Protein AF-A0A934M889-F1 (afdb_monomer_lite)

Radius of gyration: 17.8 Å; chains: 1; bounding box: 44×37×47 Å

InterPro domains:
  IPR024211 Protein of unknown function DUF3841 [PF12952] (3-121)

pLDDT: mean 91.63, std 10.84,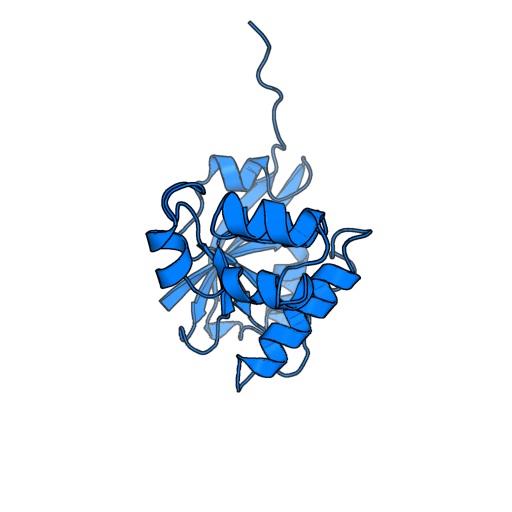 range [44.0, 98.75]

Structure (mmCIF, N/CA/C/O backbone):
data_AF-A0A934M889-F1
#
_entry.id   AF-A0A934M889-F1
#
loop_
_atom_site.group_PDB
_atom_site.id
_atom_site.type_symbol
_atom_site.label_atom_id
_atom_site.label_alt_id
_atom_site.label_comp_id
_atom_site.label_asym_id
_atom_site.label_entity_id
_atom_site.label_seq_id
_atom_site.pdbx_PDB_ins_code
_atom_site.Cartn_x
_atom_site.Cartn_y
_atom_site.Cartn_z
_atom_site.occupancy
_atom_site.B_iso_or_equiv
_atom_site.auth_seq_id
_atom_site.auth_comp_id
_atom_site.auth_asym_id
_atom_site.auth_atom_id
_atom_site.pdbx_PDB_model_num
ATOM 1 N N . MET A 1 1 ? -1.844 -14.693 6.747 1.00 95.62 1 MET A N 1
ATOM 2 C CA . MET A 1 1 ? -0.673 -13.819 7.015 1.00 95.62 1 MET A CA 1
ATOM 3 C C . MET A 1 1 ? -1.166 -12.520 7.629 1.00 95.62 1 MET A C 1
ATOM 5 O O . MET A 1 1 ? -2.322 -12.179 7.421 1.00 95.62 1 MET A O 1
ATOM 9 N N . LYS A 1 2 ? -0.324 -11.820 8.394 1.00 97.88 2 LYS A N 1
ATOM 10 C CA . LYS A 1 2 ? -0.688 -10.549 9.031 1.00 97.88 2 LYS A CA 1
ATOM 11 C C . LYS A 1 2 ? -0.217 -9.378 8.180 1.00 97.88 2 LYS A C 1
ATOM 13 O O . LYS A 1 2 ? 0.924 -9.385 7.728 1.00 97.88 2 LYS A O 1
ATOM 18 N N . PHE A 1 3 ? -1.091 -8.399 8.007 1.00 98.56 3 PHE A N 1
ATOM 19 C CA . PHE A 1 3 ? -0.821 -7.128 7.343 1.00 98.56 3 PHE A CA 1
ATOM 20 C C . PHE A 1 3 ? -1.317 -5.980 8.213 1.00 98.56 3 PHE A C 1
ATOM 22 O O . PHE A 1 3 ? -2.177 -6.185 9.067 1.00 98.56 3 PHE A O 1
ATOM 29 N N . TYR A 1 4 ? -0.800 -4.775 8.003 1.00 98.56 4 TYR A N 1
ATOM 30 C CA . TYR A 1 4 ? -1.103 -3.628 8.854 1.00 98.56 4 TYR A CA 1
ATOM 31 C C . TYR A 1 4 ? -1.600 -2.446 8.040 1.00 98.56 4 TYR A C 1
ATOM 33 O O . TYR A 1 4 ? -1.070 -2.162 6.974 1.00 98.56 4 TYR A O 1
ATOM 41 N N . THR A 1 5 ? -2.597 -1.726 8.541 1.00 98.12 5 THR A N 1
ATOM 42 C CA . THR A 1 5 ? -3.102 -0.517 7.882 1.00 98.12 5 THR A CA 1
ATOM 43 C C . THR A 1 5 ? -3.428 0.556 8.904 1.00 98.12 5 THR A C 1
ATOM 45 O O . THR A 1 5 ? -3.887 0.260 10.011 1.00 98.12 5 THR A O 1
ATOM 48 N N . VAL A 1 6 ? -3.153 1.806 8.542 1.00 97.25 6 VAL A N 1
ATOM 49 C CA . VAL A 1 6 ? -3.487 2.982 9.344 1.00 97.25 6 VAL A CA 1
ATOM 50 C C . VAL A 1 6 ? -4.731 3.611 8.742 1.00 97.25 6 VAL A C 1
ATOM 52 O O . VAL A 1 6 ? -4.784 3.851 7.540 1.00 97.25 6 VAL A O 1
ATOM 55 N N . GLN A 1 7 ? -5.742 3.850 9.571 1.00 97.12 7 GLN A N 1
ATOM 56 C CA . GLN A 1 7 ? -7.029 4.383 9.133 1.00 97.12 7 GLN A CA 1
ATOM 57 C C . GLN A 1 7 ? -7.461 5.546 10.021 1.00 97.12 7 GLN A C 1
ATOM 59 O O . GLN A 1 7 ? -7.142 5.589 11.213 1.00 97.12 7 GLN A O 1
ATOM 64 N N . HIS A 1 8 ? -8.251 6.461 9.459 1.00 96.38 8 HIS A N 1
ATOM 65 C CA . HIS A 1 8 ? -8.971 7.447 10.259 1.00 96.38 8 HIS A CA 1
ATOM 66 C C . HIS A 1 8 ? -9.931 6.729 11.222 1.00 96.38 8 HIS A C 1
ATOM 68 O O . HIS A 1 8 ? -10.578 5.742 10.847 1.00 96.38 8 HIS A O 1
ATOM 74 N N . ILE A 1 9 ? -10.079 7.224 12.456 1.00 97.38 9 ILE A N 1
ATOM 75 C CA . ILE A 1 9 ? -10.935 6.554 13.449 1.00 97.38 9 ILE A CA 1
ATOM 76 C C . ILE A 1 9 ? -12.394 6.448 12.979 1.00 97.38 9 ILE A C 1
ATOM 78 O O . ILE A 1 9 ? -13.091 5.482 13.296 1.00 97.38 9 ILE A O 1
ATOM 82 N N . ASP A 1 10 ? -12.859 7.421 12.196 1.00 95.88 10 ASP A N 1
ATOM 83 C CA . ASP A 1 10 ? -14.223 7.426 11.669 1.00 95.88 10 ASP A CA 1
ATOM 84 C C . ASP A 1 10 ? -14.411 6.423 10.529 1.00 95.88 10 ASP A C 1
ATOM 86 O O . ASP A 1 10 ? -15.424 5.722 10.524 1.00 95.88 10 ASP A O 1
ATOM 90 N N . ALA A 1 11 ? -13.402 6.234 9.668 1.00 95.88 11 ALA A N 1
ATOM 91 C CA . ALA A 1 11 ? -13.405 5.168 8.665 1.00 95.88 11 ALA A CA 1
ATOM 92 C C . ALA A 1 11 ? -13.486 3.786 9.334 1.00 95.88 11 ALA A C 1
ATOM 94 O O . ALA A 1 11 ? -14.249 2.915 8.906 1.00 95.88 11 ALA A O 1
ATOM 95 N N . TRP A 1 12 ? -12.783 3.594 10.456 1.00 97.50 12 TRP A N 1
ATOM 96 C CA . TRP A 1 12 ? -12.892 2.368 11.247 1.00 97.50 12 TRP A CA 1
ATOM 97 C C . TRP A 1 12 ? -14.277 2.181 11.883 1.00 97.50 12 TRP A C 1
ATOM 99 O O . TRP A 1 12 ? -14.855 1.091 11.842 1.00 97.50 12 TRP A O 1
ATOM 109 N N . ARG A 1 13 ? -14.851 3.238 12.466 1.00 97.50 13 ARG A N 1
ATOM 110 C CA . ARG A 1 13 ? -16.206 3.192 13.045 1.00 97.50 13 ARG A CA 1
ATOM 111 C C . ARG A 1 13 ? -17.266 2.874 12.000 1.00 97.50 13 ARG A C 1
ATOM 113 O O . ARG A 1 13 ? -18.201 2.138 12.310 1.00 97.50 13 ARG A O 1
ATOM 120 N N . GLU A 1 14 ? -17.136 3.422 10.800 1.00 96.62 14 GLU A N 1
ATOM 121 C CA . GLU A 1 14 ? -18.011 3.111 9.674 1.00 96.62 14 GLU A CA 1
ATOM 122 C C . GLU A 1 14 ? -17.832 1.661 9.218 1.00 96.62 14 GLU A C 1
ATOM 124 O O . GLU A 1 14 ? -18.820 0.938 9.089 1.00 96.62 14 GLU A O 1
ATOM 129 N N . SER A 1 15 ? -16.585 1.202 9.092 1.00 97.19 15 SER A N 1
ATOM 130 C CA . SER A 1 15 ? -16.249 -0.177 8.713 1.00 97.19 15 SER A CA 1
ATOM 131 C C . SER A 1 15 ? -16.888 -1.205 9.648 1.00 97.19 15 SER A C 1
ATOM 133 O O . SER A 1 15 ? -17.500 -2.171 9.195 1.00 97.19 15 SER A O 1
ATOM 135 N N . LYS A 1 16 ? -16.879 -0.945 10.962 1.00 97.81 16 LYS A N 1
ATOM 136 C CA . LYS A 1 16 ? -17.584 -1.783 11.949 1.00 97.81 16 LYS A CA 1
ATOM 137 C C . LYS A 1 16 ? -19.100 -1.833 11.750 1.00 97.81 16 LYS A C 1
ATOM 139 O O . LYS A 1 16 ? -19.709 -2.849 12.067 1.00 97.81 16 LYS A O 1
ATOM 144 N N . LYS A 1 17 ? -19.722 -0.753 11.265 1.00 97.31 17 LYS A N 1
ATOM 145 C CA . LYS A 1 17 ? -21.171 -0.710 11.002 1.00 97.31 17 LYS A CA 1
ATOM 146 C C . LYS A 1 17 ? -21.535 -1.460 9.722 1.00 97.31 17 LYS A C 1
ATOM 148 O O . LYS A 1 17 ? -22.559 -2.133 9.707 1.00 97.31 17 LYS A O 1
ATOM 153 N N . LYS A 1 18 ? -20.719 -1.335 8.668 1.00 96.62 18 LYS A N 1
ATOM 154 C CA . LYS A 1 18 ? -20.963 -1.987 7.367 1.00 96.62 18 LYS A CA 1
ATOM 155 C C . LYS A 1 18 ? -20.476 -3.439 7.296 1.00 96.62 18 LYS A C 1
ATOM 157 O O . LYS A 1 18 ? -20.949 -4.184 6.447 1.00 96.62 18 LYS A O 1
ATOM 162 N N . GLY A 1 19 ? -19.587 -3.849 8.203 1.00 98.00 19 GLY A N 1
ATOM 163 C CA . GLY A 1 19 ? -19.082 -5.222 8.314 1.00 98.00 19 GLY A CA 1
ATOM 164 C C . GLY A 1 19 ? -17.790 -5.496 7.543 1.00 98.00 19 GLY A C 1
ATOM 165 O O . GLY A 1 19 ? -17.315 -6.627 7.552 1.00 98.00 19 GLY A O 1
ATOM 166 N N . TYR A 1 20 ? -17.198 -4.483 6.911 1.00 97.50 20 TYR A N 1
ATOM 167 C CA . TYR A 1 20 ? -15.953 -4.604 6.155 1.00 97.50 20 TYR A CA 1
ATOM 168 C C . TYR A 1 20 ? -15.228 -3.251 6.069 1.00 97.50 20 TYR A C 1
ATOM 170 O O . TYR A 1 20 ? -15.851 -2.195 6.186 1.00 97.50 20 TYR A O 1
ATOM 178 N N . LEU A 1 21 ? -13.915 -3.276 5.847 1.00 97.56 21 LEU A N 1
ATOM 179 C CA . LEU A 1 21 ? -13.078 -2.127 5.495 1.00 97.56 21 LEU A CA 1
ATOM 180 C C . LEU A 1 21 ? -12.882 -2.093 3.974 1.00 97.56 21 LEU A C 1
ATOM 182 O O . LEU A 1 21 ? -12.657 -3.130 3.358 1.00 97.56 21 LEU A O 1
ATOM 186 N N . GLU A 1 22 ? -12.957 -0.912 3.368 1.00 95.56 22 GLU A N 1
ATOM 187 C CA . GLU A 1 22 ? -12.677 -0.691 1.944 1.00 95.56 22 GLU A CA 1
ATOM 188 C C . GLU A 1 22 ? -11.957 0.648 1.775 1.00 95.56 22 GLU A C 1
ATOM 190 O O . GLU A 1 22 ? -12.157 1.552 2.593 1.00 95.56 22 GLU A O 1
ATOM 195 N N . GLY A 1 23 ? -11.136 0.784 0.732 1.00 92.56 23 GLY A N 1
ATOM 196 C CA . GLY A 1 23 ? -10.551 2.074 0.386 1.00 92.56 23 GLY A CA 1
ATOM 197 C C . GLY A 1 23 ? -11.630 3.056 -0.070 1.00 92.56 23 GLY A C 1
ATOM 198 O O . GLY A 1 23 ? -12.647 2.661 -0.637 1.00 92.56 23 GLY A O 1
ATOM 199 N N . ASN A 1 24 ? -11.407 4.351 0.141 1.00 89.62 24 ASN A N 1
ATOM 200 C CA . ASN A 1 24 ? -12.306 5.395 -0.341 1.00 89.62 24 ASN A CA 1
ATOM 201 C C . ASN A 1 24 ? -11.540 6.351 -1.260 1.00 89.62 24 ASN A C 1
ATOM 203 O O . ASN A 1 24 ? -10.527 6.932 -0.875 1.00 89.62 24 ASN A O 1
ATOM 207 N N . LYS A 1 25 ? -12.064 6.518 -2.476 1.00 88.06 25 LYS A N 1
ATOM 208 C CA . LYS A 1 25 ? -11.519 7.394 -3.516 1.00 88.06 25 LYS A CA 1
ATOM 209 C C . LYS A 1 25 ? -11.368 8.850 -3.094 1.00 88.06 25 LYS A C 1
ATOM 211 O O . LYS A 1 25 ? -10.499 9.531 -3.613 1.00 88.06 25 LYS A O 1
ATOM 216 N N . GLU A 1 26 ? -12.217 9.322 -2.185 1.00 86.81 26 GLU A N 1
ATOM 217 C CA . GLU A 1 26 ? -12.223 10.711 -1.711 1.00 86.81 26 GLU A CA 1
ATOM 218 C C . GLU A 1 26 ? -11.008 11.026 -0.834 1.00 86.81 26 GLU A C 1
ATOM 220 O O . GLU A 1 26 ? -10.699 12.191 -0.620 1.00 86.81 26 GLU A O 1
ATOM 225 N N . PHE A 1 27 ? -10.317 9.990 -0.349 1.00 84.62 27 PHE A N 1
ATOM 226 C CA . PHE A 1 27 ? -9.061 10.107 0.389 1.00 84.62 27 PHE A CA 1
ATOM 227 C C . PHE A 1 27 ? -7.856 9.635 -0.435 1.00 84.62 27 PHE A C 1
ATOM 229 O O . PHE A 1 27 ? -6.774 9.435 0.118 1.00 84.62 27 PHE A O 1
ATOM 236 N N . ALA A 1 28 ? -8.028 9.412 -1.744 1.00 83.25 28 ALA A N 1
ATOM 237 C CA . ALA A 1 28 ? -6.888 9.225 -2.630 1.00 83.25 28 ALA A CA 1
ATOM 238 C C . ALA A 1 28 ? -6.107 10.542 -2.735 1.00 83.25 28 ALA A C 1
ATOM 240 O O . ALA A 1 28 ? -6.681 11.622 -2.637 1.00 83.25 28 ALA A O 1
ATOM 241 N N . ILE A 1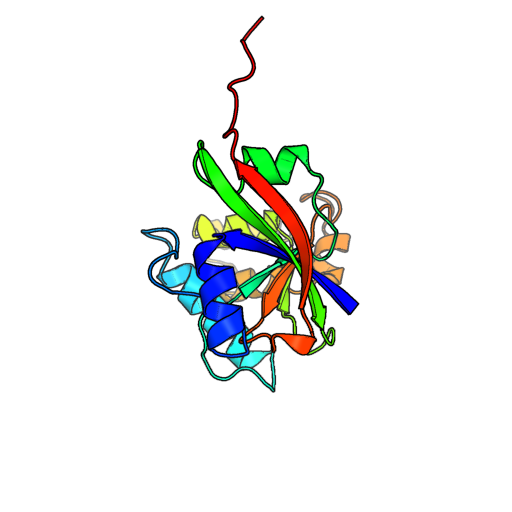 29 ? -4.792 10.448 -2.931 1.00 83.00 29 ILE A N 1
ATOM 242 C CA . ILE A 1 29 ? -3.946 11.636 -3.054 1.00 83.00 29 ILE A CA 1
ATOM 243 C C . ILE A 1 29 ? -4.282 12.342 -4.373 1.00 83.00 29 ILE A C 1
ATOM 245 O O . ILE A 1 29 ? -4.143 11.746 -5.447 1.00 83.00 29 ILE A O 1
ATOM 249 N N . ASP A 1 30 ? -4.698 13.606 -4.278 1.00 85.12 30 ASP A N 1
ATOM 250 C CA . ASP A 1 30 ? -4.991 14.461 -5.429 1.00 85.12 30 ASP A CA 1
ATOM 251 C C . ASP A 1 30 ? -3.822 14.463 -6.429 1.00 85.12 30 ASP A C 1
ATOM 253 O O . ASP A 1 30 ? -2.655 14.613 -6.056 1.00 85.12 30 ASP A O 1
ATOM 257 N N . GLY A 1 31 ? -4.131 14.287 -7.717 1.00 87.25 31 GLY A N 1
ATOM 258 C CA . GLY A 1 31 ? -3.137 14.240 -8.794 1.00 87.25 31 GLY A CA 1
ATOM 259 C C . GLY A 1 31 ? -2.505 12.864 -9.044 1.00 87.25 31 GLY A C 1
ATOM 260 O O . GLY A 1 31 ? -1.747 12.712 -10.008 1.00 87.25 31 GLY A O 1
ATOM 261 N N . PHE A 1 32 ? -2.823 11.843 -8.238 1.00 89.06 32 PHE A N 1
ATOM 262 C CA . PHE A 1 32 ? -2.339 10.467 -8.434 1.00 89.06 32 PHE A CA 1
ATOM 263 C C . PHE A 1 32 ? -3.406 9.495 -8.954 1.00 89.06 32 PHE A C 1
ATOM 265 O O . PHE A 1 32 ? -3.198 8.279 -8.954 1.00 89.06 32 PHE A O 1
ATOM 272 N N . GLU A 1 33 ? -4.526 9.997 -9.472 1.00 90.75 33 GLU A N 1
ATOM 273 C CA . GLU A 1 33 ? -5.686 9.196 -9.875 1.00 90.75 33 GLU A CA 1
ATOM 274 C C . GLU A 1 33 ? -5.326 8.161 -10.948 1.00 90.75 33 GLU A C 1
ATOM 276 O O . GLU A 1 33 ? -5.785 7.019 -10.897 1.00 90.75 33 GLU A O 1
ATOM 281 N N . LYS A 1 34 ? -4.461 8.533 -11.901 1.00 91.75 34 LYS A N 1
ATOM 282 C CA . LYS A 1 34 ? -3.983 7.621 -12.954 1.00 91.75 34 LYS A CA 1
ATOM 283 C C . LYS A 1 34 ? -3.130 6.485 -12.393 1.00 91.75 34 LYS A C 1
ATOM 285 O O . LYS A 1 34 ? -3.279 5.349 -12.829 1.00 91.75 34 LYS A O 1
ATOM 290 N N . HIS A 1 35 ? -2.277 6.776 -11.414 1.00 93.50 35 HIS A N 1
ATOM 291 C CA . HIS A 1 35 ? -1.409 5.784 -10.778 1.00 93.50 35 HIS A CA 1
ATOM 292 C C . HIS A 1 35 ? -2.232 4.806 -9.934 1.00 93.50 35 HIS A C 1
ATOM 294 O O . HIS A 1 35 ? -2.042 3.595 -10.023 1.00 93.50 35 HIS A O 1
ATOM 300 N N . TYR A 1 36 ? -3.219 5.312 -9.189 1.00 92.75 36 TYR A N 1
ATOM 301 C CA . TYR A 1 36 ? -4.177 4.472 -8.466 1.00 92.75 36 TYR A CA 1
ATOM 302 C C . TYR A 1 36 ? -5.007 3.607 -9.418 1.00 92.75 36 TYR A C 1
ATOM 304 O O . TYR A 1 36 ? -5.177 2.417 -9.164 1.00 92.75 36 TYR A O 1
ATOM 312 N N . SER A 1 37 ? -5.466 4.174 -10.537 1.00 94.50 37 SER A N 1
ATOM 313 C CA . SER A 1 37 ? -6.192 3.419 -11.566 1.00 94.50 37 SER A CA 1
ATOM 314 C C . SER A 1 37 ? -5.328 2.294 -12.140 1.00 94.50 37 SER A C 1
ATOM 316 O O . SER A 1 37 ? -5.783 1.155 -12.204 1.00 94.50 37 SER A O 1
ATOM 318 N N . TRP A 1 38 ? -4.059 2.572 -12.460 1.00 96.38 38 TRP A N 1
ATOM 319 C CA . TRP A 1 38 ? -3.111 1.547 -12.904 1.00 96.38 38 TRP A CA 1
ATOM 320 C C . TRP A 1 38 ? -2.916 0.453 -11.845 1.00 96.38 38 TRP A C 1
ATOM 322 O O . TRP A 1 38 ? -2.988 -0.730 -12.170 1.00 96.38 38 TRP A O 1
ATOM 332 N N . MET A 1 39 ? -2.754 0.809 -10.566 1.00 97.12 39 MET A N 1
ATOM 333 C CA . MET A 1 39 ? -2.643 -0.178 -9.483 1.00 97.12 39 MET A CA 1
ATOM 334 C C . MET A 1 39 ? -3.897 -1.065 -9.397 1.00 97.12 39 MET A C 1
ATOM 336 O O . MET A 1 39 ? -3.786 -2.286 -9.289 1.00 97.12 39 MET A O 1
ATOM 340 N N . MET A 1 40 ? -5.093 -0.483 -9.518 1.00 97.00 40 MET A N 1
ATOM 341 C CA . MET A 1 40 ? -6.356 -1.231 -9.531 1.00 97.00 40 MET A CA 1
ATOM 342 C C . MET A 1 40 ? -6.482 -2.152 -10.756 1.00 97.00 40 MET A C 1
ATOM 344 O O . MET A 1 40 ? -6.979 -3.273 -10.630 1.00 97.00 40 MET A O 1
ATOM 348 N N . GLU A 1 41 ? -5.991 -1.744 -11.929 1.00 97.31 41 GLU A N 1
ATOM 349 C CA . GLU A 1 41 ? -5.907 -2.623 -13.104 1.00 97.31 41 GLU A CA 1
ATOM 350 C C . GLU A 1 41 ? -4.984 -3.821 -12.844 1.00 97.31 41 GLU A C 1
ATOM 352 O O . GLU A 1 41 ? -5.311 -4.953 -13.210 1.00 97.31 41 GLU A O 1
ATOM 357 N N . GLN A 1 42 ? -3.853 -3.602 -12.169 1.00 97.88 42 GLN A N 1
ATOM 358 C CA . GLN A 1 42 ? -2.937 -4.678 -11.784 1.00 97.88 42 GLN A CA 1
ATOM 359 C C . GLN A 1 42 ? -3.561 -5.611 -10.740 1.00 97.88 42 GLN A C 1
ATOM 361 O O . GLN A 1 42 ? -3.435 -6.832 -10.862 1.00 97.88 42 GLN A O 1
ATOM 366 N N . MET A 1 43 ? -4.324 -5.075 -9.782 1.00 97.94 43 MET A N 1
ATOM 367 C CA . MET A 1 43 ? -5.137 -5.882 -8.866 1.00 97.94 43 MET A CA 1
ATOM 368 C C . MET A 1 43 ? -6.153 -6.738 -9.628 1.00 97.94 43 MET A C 1
ATOM 370 O O . MET A 1 43 ? -6.275 -7.924 -9.342 1.00 97.94 43 MET A O 1
ATOM 374 N N . HIS A 1 44 ? -6.832 -6.185 -10.636 1.00 97.50 44 HIS A N 1
ATOM 375 C CA . HIS A 1 44 ? -7.809 -6.925 -11.443 1.00 97.50 44 HIS A CA 1
ATOM 376 C C . HIS A 1 44 ? -7.180 -8.071 -12.239 1.00 97.50 44 HIS A C 1
ATOM 378 O O . HIS A 1 44 ? -7.769 -9.143 -12.363 1.00 97.50 44 HIS A O 1
ATOM 384 N N . LYS A 1 45 ? -5.957 -7.875 -12.737 1.00 96.94 45 LYS A N 1
ATOM 385 C CA . LYS A 1 45 ? -5.203 -8.914 -13.450 1.00 96.94 45 LYS A CA 1
ATOM 386 C C . LYS A 1 45 ? -4.687 -10.019 -12.523 1.00 96.94 45 LYS A C 1
ATOM 388 O O . LYS A 1 45 ? -4.628 -11.173 -12.941 1.00 96.94 45 LYS A O 1
ATOM 393 N N . LYS A 1 46 ? -4.248 -9.669 -11.307 1.00 97.00 46 LYS A N 1
ATOM 394 C CA . LYS A 1 46 ? -3.428 -10.554 -10.456 1.00 97.00 46 LYS A CA 1
ATOM 395 C C . LYS A 1 46 ? -4.173 -11.120 -9.236 1.00 97.00 46 LYS A C 1
ATOM 397 O O . LYS A 1 46 ? -3.755 -12.152 -8.717 1.00 97.00 46 LYS A O 1
ATOM 402 N N . LEU A 1 47 ? -5.277 -10.509 -8.796 1.00 97.06 47 LEU A N 1
ATOM 403 C CA . LEU A 1 47 ? -6.059 -10.941 -7.629 1.00 97.06 47 LEU A CA 1
ATOM 404 C C . LEU A 1 47 ? -7.415 -11.517 -8.050 1.00 97.06 47 LEU A C 1
ATOM 406 O O . LEU A 1 47 ? -8.349 -10.793 -8.378 1.00 97.06 47 LEU A O 1
ATOM 410 N N . SER A 1 48 ? -7.552 -12.841 -7.965 1.00 94.25 48 SER A N 1
ATOM 411 C CA . SER A 1 48 ? -8.764 -13.554 -8.413 1.00 94.25 48 SER A CA 1
ATOM 412 C C . SER A 1 48 ? -10.063 -13.156 -7.694 1.00 94.25 48 SER A C 1
ATOM 414 O O . SER A 1 48 ? -11.139 -13.290 -8.271 1.00 94.25 48 SER A O 1
ATOM 416 N N . LYS A 1 49 ? -9.980 -12.676 -6.446 1.00 92.06 49 LYS A N 1
ATOM 417 C CA . LYS A 1 49 ? -11.142 -12.281 -5.626 1.00 92.06 49 LYS A CA 1
ATOM 418 C C . LYS A 1 49 ? -11.445 -10.779 -5.669 1.00 92.06 49 LYS A C 1
ATOM 420 O O . LYS A 1 49 ? -12.346 -10.325 -4.966 1.00 92.06 49 LYS A O 1
ATOM 425 N N . TYR A 1 50 ? -10.679 -9.997 -6.428 1.00 95.50 50 TYR A N 1
ATOM 426 C CA . TYR A 1 50 ? -10.833 -8.548 -6.455 1.00 95.50 50 TYR A CA 1
ATOM 427 C C . TYR A 1 50 ? -12.025 -8.115 -7.317 1.00 95.50 50 TYR A C 1
ATOM 429 O O . TYR A 1 50 ? -12.119 -8.471 -8.489 1.00 95.50 50 TYR A O 1
ATOM 437 N N . ASN A 1 51 ? -12.915 -7.300 -6.744 1.00 92.75 51 ASN A N 1
ATOM 438 C CA . ASN A 1 51 ? -14.190 -6.916 -7.362 1.00 92.75 51 ASN A CA 1
ATOM 439 C C . ASN A 1 51 ? -14.244 -5.449 -7.828 1.00 92.75 51 ASN A C 1
ATOM 441 O O . ASN A 1 51 ? -15.327 -4.925 -8.073 1.00 92.75 51 ASN A O 1
ATOM 445 N N . GLY A 1 52 ? -13.095 -4.776 -7.954 1.00 93.31 52 GLY A N 1
ATOM 446 C CA . GLY A 1 52 ? -13.033 -3.372 -8.389 1.00 93.31 52 GLY A CA 1
ATOM 447 C C . GLY A 1 52 ? -13.240 -2.345 -7.271 1.00 93.31 52 GLY A C 1
ATOM 448 O O . GLY A 1 52 ? -13.398 -1.158 -7.548 1.00 93.31 52 GLY A O 1
ATOM 449 N N . ASP A 1 53 ? -13.238 -2.784 -6.010 1.00 93.88 53 ASP A N 1
ATOM 450 C CA . ASP A 1 53 ? -13.300 -1.897 -4.845 1.00 93.88 53 ASP A CA 1
ATOM 451 C C . ASP A 1 53 ? -12.050 -1.005 -4.765 1.00 93.88 53 ASP A C 1
ATOM 453 O O . ASP A 1 53 ? -10.971 -1.398 -5.212 1.00 93.88 53 ASP A O 1
ATOM 457 N N . TYR A 1 54 ? -12.145 0.185 -4.168 1.00 94.00 54 TYR A N 1
ATOM 458 C CA . TYR A 1 54 ? -10.941 0.997 -3.963 1.00 94.00 54 TYR A CA 1
ATOM 459 C C . TYR A 1 54 ? -9.958 0.287 -3.013 1.00 94.00 54 TYR A C 1
ATOM 461 O O . TYR A 1 54 ? -10.393 -0.324 -2.028 1.00 94.00 54 TYR A O 1
ATOM 469 N N . PRO A 1 55 ? -8.643 0.348 -3.298 1.00 96.00 55 PRO A N 1
ATOM 470 C CA . PRO A 1 55 ? -7.655 -0.444 -2.583 1.00 96.00 55 PRO A CA 1
ATOM 471 C C . PRO A 1 55 ? -7.526 -0.020 -1.121 1.00 96.00 55 PRO A C 1
ATOM 473 O O . PRO A 1 55 ? -7.454 1.169 -0.804 1.00 96.00 55 PRO A O 1
ATOM 476 N N . VAL A 1 56 ? -7.417 -1.007 -0.236 1.00 97.31 56 VAL A N 1
ATOM 477 C CA . VAL A 1 56 ? -6.870 -0.820 1.108 1.00 97.31 56 VAL A CA 1
ATOM 478 C C . VAL A 1 56 ? -5.363 -1.030 1.026 1.00 97.31 56 VAL A C 1
ATOM 480 O O . VAL A 1 56 ? -4.908 -2.118 0.669 1.00 97.31 56 VAL A O 1
ATOM 483 N N . TRP A 1 57 ? -4.598 0.006 1.366 1.00 97.12 57 TRP A N 1
ATOM 484 C CA . TRP A 1 57 ? -3.141 -0.070 1.456 1.00 97.12 57 TRP A CA 1
ATOM 485 C C . TRP A 1 57 ? -2.703 -0.734 2.762 1.00 97.12 57 TRP A C 1
ATOM 487 O O . TRP A 1 57 ? -3.258 -0.478 3.840 1.00 97.12 57 TRP A O 1
ATOM 497 N N . LEU A 1 58 ? -1.701 -1.595 2.646 1.00 98.00 58 LEU A N 1
ATOM 498 C CA . LEU A 1 58 ? -1.220 -2.501 3.675 1.00 98.00 58 LEU A CA 1
ATOM 499 C C . LEU A 1 58 ? 0.302 -2.425 3.795 1.00 98.00 58 LEU A C 1
ATOM 501 O O . LEU A 1 58 ? 1.012 -2.310 2.802 1.00 98.00 58 LEU A O 1
ATOM 505 N N . TRP A 1 59 ? 0.802 -2.627 5.005 1.00 97.75 59 TRP A N 1
ATOM 506 C CA . TRP A 1 59 ? 2.193 -2.956 5.284 1.00 97.75 59 TRP A CA 1
ATOM 507 C C . TRP A 1 59 ? 2.320 -4.443 5.584 1.00 97.75 59 TRP A C 1
ATOM 509 O O . TRP A 1 59 ? 1.515 -5.010 6.327 1.00 97.75 59 TRP A O 1
ATOM 519 N N . SER A 1 60 ? 3.346 -5.079 5.024 1.00 96.38 60 SER A N 1
ATOM 520 C CA . SER A 1 60 ? 3.676 -6.484 5.310 1.00 96.38 60 SER A CA 1
ATOM 521 C C . SER A 1 60 ? 4.263 -6.696 6.710 1.00 96.38 60 SER A C 1
ATOM 523 O O . SER A 1 60 ? 4.173 -7.791 7.264 1.00 96.38 60 SER A O 1
ATOM 525 N N . GLN A 1 61 ? 4.852 -5.647 7.286 1.00 95.25 61 GLN A N 1
ATOM 526 C CA . GLN A 1 61 ? 5.416 -5.628 8.628 1.00 95.25 61 GLN A CA 1
ATOM 527 C C . GLN A 1 61 ? 4.716 -4.567 9.468 1.00 95.25 61 GLN A C 1
ATOM 529 O O . GLN A 1 61 ? 4.177 -3.592 8.945 1.00 95.25 61 GLN A O 1
ATOM 534 N N . LYS A 1 62 ? 4.707 -4.762 10.788 1.00 96.38 62 LYS A N 1
ATOM 535 C CA . LYS A 1 62 ? 4.084 -3.808 11.701 1.00 96.38 62 LYS A CA 1
ATOM 536 C C . LYS A 1 62 ? 4.921 -2.526 11.736 1.00 96.38 62 LYS A C 1
ATOM 538 O O . LYS A 1 62 ? 6.060 -2.605 12.198 1.00 96.38 62 LYS A O 1
ATOM 543 N N . PRO A 1 63 ? 4.375 -1.366 11.331 1.00 94.19 63 PRO A N 1
ATOM 544 C CA . PRO A 1 63 ? 5.113 -0.116 11.421 1.00 94.19 63 PRO A CA 1
ATOM 545 C C . PRO A 1 63 ? 5.356 0.248 12.889 1.00 94.19 63 PRO A C 1
ATOM 547 O O . PRO A 1 63 ? 4.546 -0.059 13.778 1.00 94.19 63 PRO A O 1
ATOM 550 N N . ASP A 1 64 ? 6.483 0.903 13.153 1.00 94.94 64 ASP A N 1
ATOM 551 C CA . ASP A 1 64 ? 6.780 1.419 14.478 1.00 94.94 64 ASP A CA 1
ATOM 552 C C . ASP A 1 64 ? 5.798 2.536 14.859 1.00 94.94 64 ASP A C 1
ATOM 554 O O . ASP A 1 64 ? 5.209 3.228 14.026 1.00 94.94 64 ASP A O 1
ATOM 558 N N . ARG A 1 65 ? 5.598 2.705 16.166 1.00 94.06 65 ARG A N 1
ATOM 559 C CA . ARG A 1 65 ? 4.594 3.636 16.681 1.00 94.06 65 ARG A CA 1
ATOM 560 C C . ARG A 1 65 ? 4.899 5.093 16.332 1.00 94.06 65 ARG A C 1
ATOM 562 O O . ARG A 1 65 ? 3.969 5.837 16.041 1.00 94.06 65 ARG A O 1
ATOM 569 N N . LYS A 1 66 ? 6.176 5.488 16.355 1.00 94.06 66 LYS A N 1
ATOM 570 C CA . LYS A 1 66 ? 6.583 6.870 16.081 1.00 94.06 66 LYS A CA 1
ATOM 571 C C . LYS A 1 66 ? 6.236 7.230 14.635 1.00 94.06 66 LYS A C 1
ATOM 573 O O . LYS A 1 66 ? 5.574 8.238 14.409 1.00 94.06 66 LYS A O 1
ATOM 578 N N . ARG A 1 67 ? 6.577 6.360 13.684 1.00 91.94 67 ARG A N 1
ATOM 579 C CA . ARG A 1 67 ? 6.226 6.506 12.270 1.00 91.94 67 ARG A CA 1
ATOM 580 C C . ARG A 1 67 ? 4.714 6.574 12.060 1.00 91.94 67 ARG A C 1
ATOM 582 O O . ARG A 1 67 ? 4.259 7.446 11.326 1.00 91.94 67 ARG A O 1
ATOM 589 N N . VAL A 1 68 ? 3.936 5.705 12.720 1.00 94.06 68 VAL A N 1
ATOM 590 C CA . VAL A 1 68 ? 2.458 5.727 12.652 1.00 94.06 68 VAL A CA 1
ATOM 591 C C . VAL A 1 68 ? 1.892 7.078 13.091 1.00 94.06 68 VAL A C 1
ATOM 593 O O . VAL A 1 68 ? 1.080 7.666 12.379 1.00 94.06 68 VAL A O 1
ATOM 596 N N . GLU A 1 69 ? 2.327 7.574 14.248 1.00 93.38 69 GLU A N 1
ATOM 597 C CA . GLU A 1 69 ? 1.802 8.809 14.836 1.00 93.38 69 GLU A CA 1
ATOM 598 C C . GLU A 1 69 ? 2.260 10.075 14.088 1.00 93.38 69 GLU A C 1
ATOM 600 O O . GLU A 1 69 ? 1.556 11.081 14.140 1.00 93.38 69 GLU A O 1
ATOM 605 N N . GLN A 1 70 ? 3.394 10.042 13.380 1.00 93.62 70 GLN A N 1
ATOM 606 C CA . GLN A 1 70 ? 3.961 11.222 12.713 1.00 93.62 70 GLN A CA 1
ATOM 607 C C . GLN A 1 70 ? 3.596 11.346 11.227 1.00 93.62 70 GLN A C 1
ATOM 609 O O . GLN A 1 70 ? 3.375 12.462 10.762 1.00 93.62 70 GLN A O 1
ATOM 614 N N . ASN A 1 71 ? 3.510 10.231 10.488 1.00 90.25 71 ASN A N 1
ATOM 615 C CA . ASN A 1 71 ? 3.634 10.280 9.022 1.00 90.25 71 ASN A CA 1
ATOM 616 C C . ASN A 1 71 ? 2.369 9.886 8.242 1.00 90.25 71 ASN A C 1
ATOM 618 O O . ASN A 1 71 ? 2.338 10.066 7.029 1.00 90.25 71 ASN A O 1
ATOM 622 N N . TYR A 1 72 ? 1.345 9.316 8.887 1.00 90.25 72 TYR A N 1
ATOM 623 C CA . TYR A 1 72 ? 0.205 8.721 8.163 1.00 90.25 72 TYR A CA 1
ATOM 624 C C . TYR A 1 72 ? -1.068 9.559 8.161 1.00 90.25 72 TYR A C 1
ATOM 626 O O . TYR A 1 72 ? -1.928 9.342 7.313 1.00 90.25 72 TYR A O 1
ATOM 634 N N . LEU A 1 73 ? -1.225 10.464 9.123 1.00 92.81 73 LEU A N 1
ATOM 635 C CA . LEU A 1 73 ? -2.402 11.315 9.256 1.00 92.81 73 LEU A CA 1
ATOM 636 C C . LEU A 1 73 ? -1.953 12.731 9.606 1.00 92.81 73 LEU A C 1
ATOM 638 O O . LEU A 1 73 ? -0.909 12.921 10.233 1.00 92.81 73 LEU A O 1
ATOM 642 N N . GLU A 1 74 ? -2.764 13.718 9.234 1.00 92.38 74 GLU A N 1
ATOM 643 C CA . GLU A 1 74 ? -2.527 15.110 9.610 1.00 92.38 74 GLU A CA 1
ATOM 644 C C . GLU A 1 74 ? -2.464 15.263 11.132 1.00 92.38 74 GLU A C 1
ATOM 646 O O . GLU A 1 74 ? -3.162 14.567 11.874 1.00 92.38 74 GLU A O 1
ATOM 651 N N . LYS A 1 75 ? -1.646 16.200 11.611 1.00 94.81 75 LYS A N 1
ATOM 652 C CA . LYS A 1 75 ? -1.520 16.498 13.039 1.00 94.81 75 LYS A CA 1
ATOM 653 C C . LYS A 1 75 ? -2.892 16.719 13.697 1.00 94.81 75 LYS A C 1
ATOM 655 O O . LYS A 1 75 ? -3.794 17.294 13.100 1.00 94.81 75 LYS A O 1
ATOM 660 N N . ASP A 1 76 ? -3.026 16.252 14.937 1.00 95.44 76 ASP A N 1
ATOM 661 C CA . ASP A 1 76 ? -4.237 16.292 15.769 1.00 95.44 76 ASP A CA 1
ATOM 662 C C . ASP A 1 76 ? -5.405 15.414 15.262 1.00 95.44 76 ASP A C 1
ATOM 664 O O . ASP A 1 76 ? -6.488 15.389 15.857 1.00 95.44 76 ASP A O 1
ATOM 668 N N . THR A 1 77 ? -5.175 14.603 14.223 1.00 96.38 77 THR A N 1
ATOM 669 C CA . THR A 1 77 ? -6.152 13.645 13.688 1.00 96.38 77 THR A CA 1
ATOM 670 C C . THR A 1 77 ? -6.184 12.353 14.500 1.00 96.38 77 THR A C 1
ATOM 672 O O . THR A 1 77 ? -5.148 11.788 14.854 1.00 96.38 77 THR A O 1
ATOM 675 N N . LYS A 1 78 ? -7.383 11.829 14.779 1.00 97.94 78 LYS A N 1
ATOM 676 C CA . LYS A 1 78 ? -7.544 10.534 15.460 1.00 97.94 78 LYS A CA 1
ATOM 677 C C . LYS A 1 78 ? -7.424 9.380 14.471 1.00 97.94 78 LYS A C 1
ATOM 679 O O . LYS A 1 78 ? -8.242 9.246 13.560 1.00 97.94 78 LYS A O 1
ATOM 684 N N . GLY A 1 79 ? -6.455 8.510 14.715 1.00 97.75 79 GLY A N 1
ATOM 685 C CA . GLY A 1 79 ? -6.181 7.337 13.899 1.00 97.75 79 GLY A CA 1
ATOM 686 C C . GLY A 1 79 ? -6.320 6.025 14.656 1.00 97.75 79 GLY A C 1
ATOM 687 O O . GLY A 1 79 ? -6.423 5.980 15.885 1.00 97.75 79 GLY A O 1
ATOM 688 N N . VAL A 1 80 ? -6.296 4.935 13.898 1.00 98.44 80 VAL A N 1
ATOM 689 C CA . VAL A 1 80 ? -6.199 3.574 14.418 1.00 98.44 80 VAL A CA 1
ATOM 690 C C . VAL A 1 80 ? -5.225 2.765 13.569 1.00 98.44 80 VAL A C 1
ATOM 692 O O . VAL A 1 80 ? -5.279 2.803 12.339 1.00 98.44 80 VAL A O 1
ATOM 695 N N . LEU A 1 81 ? -4.331 2.032 14.234 1.00 98.62 81 LEU A N 1
ATOM 696 C CA . LEU A 1 81 ? -3.536 0.988 13.597 1.00 98.62 81 LEU A CA 1
ATOM 697 C C . LEU A 1 81 ? -4.305 -0.332 13.691 1.00 98.62 81 LEU A C 1
ATOM 699 O O . LEU A 1 81 ? -4.650 -0.792 14.786 1.00 98.62 81 LEU A O 1
ATOM 703 N N . LEU A 1 82 ? -4.545 -0.942 12.539 1.00 98.69 82 LEU A N 1
ATOM 704 C CA . LEU A 1 82 ? -5.256 -2.205 12.389 1.00 98.69 82 LEU A CA 1
ATOM 705 C C . LEU A 1 82 ? -4.291 -3.293 11.913 1.00 98.69 82 LEU A C 1
ATOM 707 O O . LEU A 1 82 ? -3.380 -3.024 11.131 1.00 98.69 82 LEU A O 1
ATOM 711 N N . GLU A 1 83 ? -4.514 -4.519 12.374 1.00 98.75 83 GLU A N 1
ATOM 712 C CA . GLU A 1 83 ? -3.911 -5.739 11.837 1.00 98.75 83 GLU A CA 1
ATOM 713 C C . GLU A 1 83 ? -4.995 -6.527 11.100 1.00 98.75 83 GLU A C 1
ATOM 715 O O . GLU A 1 83 ? -6.053 -6.789 11.665 1.00 98.75 83 GLU A O 1
ATOM 720 N N . ALA A 1 84 ? -4.733 -6.905 9.854 1.00 98.50 84 ALA A N 1
ATOM 721 C CA . ALA A 1 84 ? -5.610 -7.718 9.027 1.00 98.50 84 ALA A CA 1
ATOM 722 C C . ALA A 1 84 ? -4.990 -9.103 8.806 1.00 98.50 84 ALA A C 1
ATOM 724 O O . ALA A 1 84 ? -3.838 -9.219 8.375 1.00 98.50 84 ALA A O 1
ATOM 725 N N . GLU A 1 85 ? -5.758 -10.155 9.076 1.00 98.38 85 GLU A N 1
ATOM 726 C CA . GLU A 1 85 ? -5.380 -11.533 8.773 1.00 98.38 85 GLU A CA 1
ATOM 727 C C . GLU A 1 85 ? -5.916 -11.939 7.393 1.00 98.38 85 GLU A C 1
ATOM 729 O O . GLU A 1 85 ? -7.109 -12.177 7.211 1.00 98.38 85 GLU A O 1
ATOM 734 N N . LEU A 1 86 ? -5.023 -11.994 6.401 1.00 97.81 86 LEU A N 1
ATOM 735 C CA . LEU A 1 86 ? -5.363 -12.218 4.992 1.00 97.81 86 LEU A CA 1
ATOM 736 C C . LEU A 1 86 ? -4.556 -13.363 4.379 1.00 97.81 86 LEU A C 1
ATOM 738 O O . LEU A 1 86 ? -3.408 -13.623 4.766 1.00 97.81 86 LEU A O 1
ATOM 742 N N . ASP A 1 87 ? -5.124 -14.007 3.363 1.00 96.94 87 ASP A N 1
ATOM 743 C CA . ASP A 1 87 ? -4.382 -14.921 2.501 1.00 96.94 87 ASP A CA 1
ATOM 744 C C . ASP A 1 87 ? -3.385 -14.136 1.651 1.00 96.94 87 ASP A C 1
ATOM 746 O O . ASP A 1 87 ? -3.708 -13.092 1.087 1.00 96.94 87 ASP A O 1
ATOM 750 N N . ARG A 1 88 ? -2.162 -14.657 1.499 1.00 95.50 88 ARG A N 1
ATOM 751 C CA . ARG A 1 88 ? -1.139 -13.985 0.684 1.00 95.50 88 ARG A CA 1
ATOM 752 C C . ARG A 1 88 ? -1.575 -13.809 -0.773 1.00 95.50 88 ARG A C 1
ATOM 754 O O . ARG A 1 88 ? -1.193 -12.833 -1.402 1.00 95.50 88 ARG A O 1
ATOM 761 N N . ALA A 1 89 ? -2.369 -14.743 -1.291 1.00 96.12 89 ALA A N 1
ATOM 762 C CA . ALA A 1 89 ? -2.890 -14.697 -2.654 1.00 96.12 89 ALA A CA 1
ATOM 763 C C . ALA A 1 89 ? -3.940 -13.590 -2.875 1.00 96.12 89 ALA A C 1
ATOM 765 O O . ALA A 1 89 ? -4.218 -13.251 -4.021 1.00 96.12 89 ALA A O 1
ATOM 766 N N . ASP A 1 90 ? -4.495 -13.020 -1.801 1.00 96.56 90 ASP A N 1
ATOM 767 C CA . ASP A 1 90 ? -5.484 -11.937 -1.857 1.00 96.56 90 ASP A CA 1
ATOM 768 C C . ASP A 1 90 ? -4.839 -10.550 -1.652 1.00 96.56 90 ASP A C 1
ATOM 770 O O . ASP A 1 90 ? -5.540 -9.543 -1.529 1.00 96.56 90 ASP A O 1
ATOM 774 N N . VAL A 1 91 ? -3.502 -10.483 -1.610 1.00 97.94 91 VAL A N 1
ATOM 775 C CA . VAL A 1 91 ? -2.736 -9.244 -1.435 1.00 97.94 91 VAL A CA 1
ATOM 776 C C . VAL A 1 91 ? -1.697 -9.113 -2.543 1.00 97.94 91 VAL A C 1
ATOM 778 O O . VAL A 1 91 ? -0.807 -9.956 -2.687 1.00 97.94 91 VAL A O 1
ATOM 781 N N . LEU A 1 92 ? -1.771 -8.017 -3.295 1.00 98.06 92 LEU A N 1
ATOM 782 C CA . LEU A 1 92 ? -0.756 -7.661 -4.278 1.0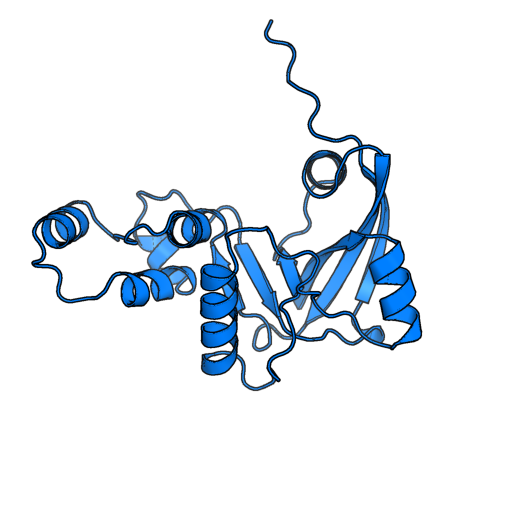0 98.06 92 LEU A CA 1
ATOM 783 C C . LEU A 1 92 ? 0.346 -6.883 -3.556 1.00 98.06 92 LEU A C 1
ATOM 785 O O . LEU A 1 92 ? 0.142 -5.725 -3.202 1.00 98.06 92 LEU A O 1
ATOM 789 N N . LEU A 1 93 ? 1.479 -7.537 -3.283 1.00 97.25 93 LEU A N 1
ATOM 790 C CA . LEU A 1 93 ? 2.639 -6.866 -2.690 1.00 97.25 93 LEU A CA 1
ATOM 791 C C . LEU A 1 93 ? 3.485 -6.184 -3.749 1.00 97.25 93 LEU A C 1
ATOM 793 O O . LEU A 1 93 ? 3.731 -6.761 -4.805 1.00 97.25 93 LEU A O 1
ATOM 797 N N . SER A 1 94 ? 3.992 -5.015 -3.388 1.00 95.56 94 SER A N 1
ATOM 798 C CA . SER A 1 94 ? 4.995 -4.275 -4.134 1.00 95.56 94 SER A CA 1
ATOM 799 C C . SER A 1 94 ? 6.047 -3.723 -3.181 1.00 95.56 94 SER A C 1
ATOM 801 O O . SER A 1 94 ? 5.785 -3.510 -1.992 1.00 95.56 94 SER A O 1
ATOM 803 N N . ASP A 1 95 ? 7.224 -3.441 -3.712 1.00 92.62 95 ASP A N 1
ATOM 804 C CA . ASP A 1 95 ? 8.214 -2.665 -2.977 1.00 92.62 95 ASP A CA 1
ATOM 805 C C . ASP A 1 95 ? 7.746 -1.206 -2.791 1.00 92.62 95 ASP A C 1
ATOM 807 O O . ASP A 1 95 ? 7.071 -0.628 -3.656 1.00 92.62 95 ASP A O 1
ATOM 811 N N . PHE A 1 96 ? 8.008 -0.644 -1.609 1.00 92.56 96 PHE A N 1
ATOM 812 C CA . PHE A 1 96 ? 7.585 0.712 -1.263 1.00 92.56 96 PHE A CA 1
ATOM 813 C C . PHE A 1 96 ? 8.368 1.780 -2.034 1.00 92.56 96 PHE A C 1
ATOM 815 O O . PHE A 1 96 ? 7.764 2.721 -2.553 1.00 92.56 96 PHE A O 1
ATOM 822 N N . GLU A 1 97 ? 9.681 1.620 -2.186 1.00 89.62 97 GLU A N 1
ATOM 823 C CA . GLU A 1 97 ? 10.527 2.578 -2.904 1.00 89.62 97 GLU A CA 1
ATOM 824 C C . GLU A 1 97 ? 10.275 2.500 -4.412 1.00 89.62 97 GLU A C 1
ATOM 826 O O . GLU A 1 97 ? 10.044 3.519 -5.066 1.00 89.62 97 GLU A O 1
ATOM 831 N N . ALA A 1 98 ? 10.171 1.290 -4.962 1.00 91.88 98 ALA A N 1
ATOM 832 C CA . ALA A 1 98 ? 9.892 1.064 -6.378 1.00 91.88 98 ALA A CA 1
ATOM 833 C C . ALA A 1 98 ? 8.569 1.702 -6.839 1.00 91.88 98 ALA A C 1
ATOM 835 O O . ALA A 1 98 ? 8.461 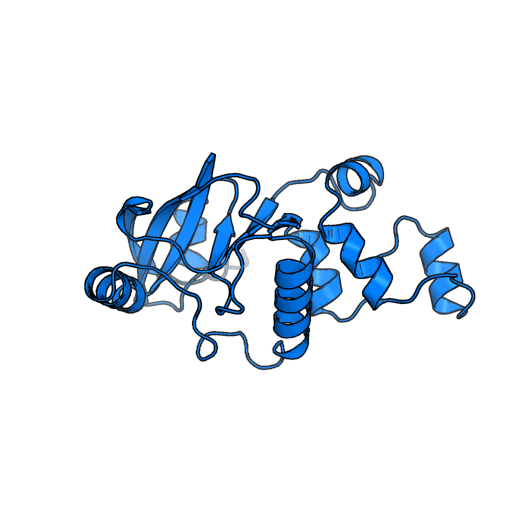2.198 -7.964 1.00 91.88 98 ALA A O 1
ATOM 836 N N . TRP A 1 99 ? 7.559 1.746 -5.964 1.00 94.06 99 TRP A N 1
ATOM 837 C CA . TRP A 1 99 ? 6.294 2.425 -6.245 1.00 94.06 99 TRP A CA 1
ATOM 838 C C . TRP A 1 99 ? 6.465 3.925 -6.525 1.00 94.06 99 TRP A C 1
ATOM 840 O O . TRP A 1 99 ? 5.730 4.478 -7.347 1.00 94.06 99 TRP A O 1
ATOM 850 N N . HIS A 1 100 ? 7.466 4.586 -5.934 1.00 92.06 100 HIS A N 1
ATOM 851 C CA . HIS A 1 100 ? 7.737 6.001 -6.196 1.00 92.06 100 HIS A CA 1
ATOM 852 C C . HIS A 1 100 ? 8.162 6.258 -7.644 1.00 92.06 100 HIS A C 1
ATOM 854 O O . HIS A 1 100 ? 7.904 7.344 -8.162 1.00 92.06 100 HIS A O 1
ATOM 860 N N .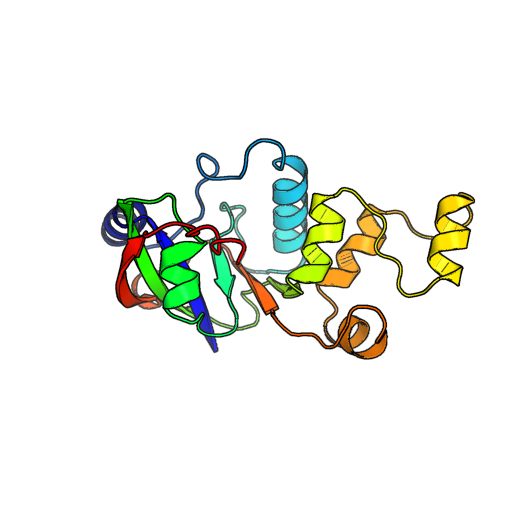 VAL A 1 101 ? 8.739 5.273 -8.340 1.00 93.00 101 VAL A N 1
ATOM 861 C CA . VAL A 1 101 ? 9.008 5.387 -9.784 1.00 93.00 101 VAL A CA 1
ATOM 862 C C . VAL A 1 101 ? 7.701 5.521 -10.560 1.00 93.00 101 VAL A C 1
ATOM 864 O O . VAL A 1 101 ? 7.600 6.367 -11.449 1.00 93.00 101 VAL A O 1
ATOM 867 N N . VAL A 1 102 ? 6.682 4.740 -10.188 1.00 95.19 102 VAL A N 1
ATOM 868 C CA . VAL A 1 102 ? 5.351 4.827 -10.799 1.00 95.19 102 VAL A CA 1
ATOM 869 C C . VAL A 1 102 ? 4.709 6.170 -10.475 1.00 95.19 102 VAL A C 1
ATOM 871 O O . VAL A 1 102 ? 4.267 6.852 -11.392 1.00 95.19 102 VAL A O 1
ATOM 874 N N . LEU A 1 103 ? 4.719 6.587 -9.204 1.00 93.94 103 LEU A N 1
ATOM 875 C CA . LEU A 1 103 ? 4.169 7.878 -8.766 1.00 93.94 103 LEU A CA 1
ATOM 876 C C . LEU A 1 103 ? 4.816 9.073 -9.486 1.00 93.94 103 LEU A C 1
ATOM 878 O O . LEU A 1 103 ? 4.125 10.027 -9.838 1.00 93.94 103 LEU A O 1
ATOM 882 N N . ASN A 1 104 ? 6.124 9.009 -9.742 1.00 94.00 104 ASN A N 1
ATOM 883 C CA . ASN A 1 104 ? 6.868 10.036 -10.473 1.00 94.00 104 ASN A CA 1
ATOM 884 C C . ASN A 1 104 ? 6.771 9.894 -11.999 1.00 94.00 104 ASN A C 1
ATOM 886 O O . ASN A 1 104 ? 7.433 10.635 -12.729 1.00 94.00 104 ASN A O 1
ATOM 890 N N . ASN A 1 105 ? 5.958 8.959 -12.500 1.00 94.00 105 ASN A N 1
ATOM 891 C CA . ASN A 1 105 ? 5.789 8.686 -13.924 1.00 94.00 105 ASN A CA 1
ATOM 892 C C . ASN A 1 105 ? 7.126 8.376 -14.645 1.00 94.00 105 ASN A C 1
ATOM 894 O O . ASN A 1 105 ? 7.303 8.711 -15.819 1.00 94.00 105 ASN A O 1
ATOM 898 N N . GLY A 1 106 ? 8.074 7.755 -13.934 1.00 94.06 106 GLY A N 1
ATOM 899 C CA . GLY A 1 106 ? 9.408 7.401 -14.424 1.00 94.06 106 GLY A CA 1
ATOM 900 C C . GLY A 1 106 ? 9.457 6.031 -15.102 1.00 94.06 106 GLY A C 1
ATOM 901 O O . GLY A 1 106 ? 8.505 5.260 -15.034 1.00 94.06 106 GLY A O 1
ATOM 902 N N . PHE A 1 107 ? 10.569 5.708 -15.762 1.00 95.56 107 PHE A N 1
ATOM 903 C CA . PHE A 1 107 ? 10.829 4.365 -16.290 1.00 95.56 107 PHE A CA 1
ATOM 904 C C . PHE A 1 107 ? 11.547 3.519 -15.235 1.00 95.56 107 PHE A C 1
ATOM 906 O O . PHE A 1 107 ? 12.590 3.930 -14.730 1.00 95.56 107 PHE A O 1
ATOM 913 N N . PHE A 1 108 ? 11.001 2.346 -14.901 1.00 93.00 108 PHE A N 1
ATOM 914 C CA . PHE A 1 108 ? 11.632 1.436 -13.946 1.00 93.00 108 PHE A CA 1
ATOM 915 C C . PHE A 1 108 ? 12.726 0.617 -14.638 1.00 93.00 108 PHE A C 1
ATOM 917 O O . PHE A 1 108 ? 12.457 -0.452 -15.193 1.00 93.00 108 PHE A O 1
ATOM 924 N N . SER A 1 109 ? 13.952 1.133 -14.626 1.00 91.81 109 SER A N 1
ATOM 925 C CA . SER A 1 109 ? 15.106 0.436 -15.191 1.00 91.81 109 SER A CA 1
ATOM 926 C C . SER A 1 109 ? 15.719 -0.560 -14.208 1.00 91.81 109 SER A C 1
ATOM 928 O O . SER A 1 109 ? 15.798 -0.281 -13.010 1.00 91.81 109 SER A O 1
ATOM 930 N N . ILE A 1 110 ? 16.198 -1.692 -14.723 1.00 89.94 110 ILE A N 1
ATOM 931 C CA . ILE A 1 110 ? 16.950 -2.692 -13.943 1.00 89.94 110 ILE A CA 1
ATOM 932 C C . ILE A 1 110 ? 18.472 -2.587 -14.116 1.00 89.94 110 ILE A C 1
ATOM 934 O O . ILE A 1 110 ? 19.207 -3.345 -13.490 1.00 89.94 110 ILE A O 1
ATOM 938 N N . SER A 1 111 ? 18.946 -1.680 -14.974 1.00 89.31 111 SER A N 1
ATOM 939 C CA . SER A 1 111 ? 20.368 -1.368 -15.147 1.00 89.31 111 SER A CA 1
ATOM 940 C C . SER A 1 111 ? 20.572 0.023 -15.757 1.00 89.31 111 SER A C 1
ATOM 942 O O . SER A 1 111 ? 19.650 0.602 -16.338 1.00 89.31 111 SER A O 1
ATOM 944 N N . GLU A 1 112 ? 21.792 0.555 -15.676 1.00 90.06 112 GLU A N 1
ATOM 945 C CA . GLU A 1 112 ? 22.160 1.785 -16.394 1.00 90.06 112 GLU A CA 1
ATOM 946 C C . GLU A 1 112 ? 22.010 1.614 -17.916 1.00 90.06 112 GLU A C 1
ATOM 948 O O . GLU A 1 112 ? 21.418 2.463 -18.576 1.00 90.06 112 GLU A O 1
ATOM 953 N N . GLU A 1 113 ? 22.446 0.476 -18.471 1.00 93.25 113 GLU A N 1
ATOM 954 C CA . GLU A 1 113 ? 22.350 0.186 -19.911 1.00 93.25 113 GLU A CA 1
ATOM 955 C C . GLU A 1 113 ? 20.897 0.203 -20.416 1.00 93.25 113 GLU A C 1
ATOM 957 O O . GLU A 1 113 ? 20.600 0.778 -21.465 1.00 93.25 113 GLU A O 1
ATOM 962 N N . GLU A 1 114 ? 19.960 -0.400 -19.675 1.00 93.50 114 GLU A N 1
ATOM 963 C CA . GLU A 1 114 ? 18.547 -0.374 -20.062 1.00 93.50 114 GLU A CA 1
ATOM 964 C C . GLU A 1 114 ? 17.972 1.049 -19.993 1.00 93.50 114 GLU A C 1
ATOM 966 O O . GLU A 1 114 ? 17.186 1.440 -20.863 1.00 93.50 114 GLU A O 1
ATOM 971 N N . TYR A 1 115 ? 18.399 1.839 -19.005 1.00 92.31 115 TYR A N 1
ATOM 972 C CA . TYR A 1 115 ? 17.973 3.226 -18.861 1.00 92.31 115 TYR A CA 1
ATOM 973 C C . TYR A 1 115 ? 18.472 4.081 -20.036 1.00 92.31 115 TYR A C 1
ATOM 975 O O . TYR A 1 115 ? 17.686 4.806 -20.648 1.00 92.31 115 TYR A O 1
ATOM 983 N N . GLU A 1 116 ? 19.734 3.921 -20.444 1.00 95.12 116 GLU A N 1
ATOM 984 C CA . GLU A 1 116 ? 20.293 4.592 -21.625 1.00 95.12 116 GLU A CA 1
ATOM 985 C C . GLU A 1 116 ? 19.545 4.218 -22.915 1.00 95.12 116 GLU A C 1
ATOM 987 O O . GLU A 1 116 ? 19.280 5.074 -23.769 1.00 95.12 116 GLU A O 1
ATOM 992 N N . LEU A 1 117 ? 19.180 2.940 -23.078 1.00 96.50 117 LEU A N 1
ATOM 993 C CA . LEU A 1 117 ? 18.371 2.491 -24.213 1.00 96.50 117 LEU A CA 1
ATOM 994 C C . LEU A 1 117 ? 16.975 3.118 -24.191 1.00 96.50 117 LEU A C 1
ATOM 996 O O . LEU A 1 117 ? 16.461 3.491 -25.250 1.00 96.50 117 LEU A O 1
ATOM 1000 N N . TRP A 1 118 ? 16.363 3.253 -23.014 1.00 94.88 118 TRP A N 1
ATOM 1001 C CA . TRP A 1 118 ? 15.079 3.931 -22.849 1.00 94.88 118 TRP A CA 1
ATOM 1002 C C . TRP A 1 118 ? 15.163 5.412 -23.241 1.00 94.88 118 TRP A C 1
ATOM 1004 O O . TRP A 1 118 ? 14.367 5.859 -24.069 1.00 94.88 118 TRP A O 1
ATOM 1014 N N . GLU A 1 119 ? 16.164 6.151 -22.755 1.00 94.81 119 GLU A N 1
ATOM 1015 C CA . GLU A 1 119 ? 16.364 7.568 -23.106 1.00 94.81 119 GLU A CA 1
ATOM 1016 C C . GLU A 1 119 ? 16.571 7.776 -24.615 1.00 94.81 119 GLU A C 1
ATOM 1018 O O . GLU A 1 119 ? 16.125 8.770 -25.196 1.00 94.81 119 GLU A O 1
ATOM 1023 N N . GLN A 1 120 ? 17.188 6.802 -25.285 1.00 96.62 120 GLN A N 1
ATOM 1024 C CA . GLN A 1 120 ? 17.382 6.808 -26.736 1.00 96.62 120 GLN A CA 1
ATOM 1025 C C . GLN A 1 120 ? 16.161 6.316 -27.534 1.00 96.62 120 GLN A C 1
ATOM 1027 O O . GLN A 1 120 ? 16.239 6.261 -28.763 1.00 96.62 120 GLN A O 1
ATOM 1032 N N . ASN A 1 121 ? 15.044 5.968 -26.881 1.00 94.81 121 ASN A N 1
ATOM 1033 C CA . ASN A 1 121 ? 13.860 5.337 -27.485 1.00 94.81 121 ASN A CA 1
ATOM 1034 C C . ASN A 1 121 ? 14.183 4.019 -28.224 1.00 94.81 121 ASN A C 1
ATOM 1036 O O . ASN A 1 121 ? 13.604 3.712 -29.267 1.00 94.81 121 ASN A O 1
ATOM 1040 N N . LYS A 1 122 ? 15.145 3.253 -27.699 1.00 95.69 122 LYS A N 1
ATOM 1041 C CA . LYS A 1 122 ? 15.599 1.952 -28.221 1.00 95.69 122 LYS A CA 1
ATOM 1042 C C . LYS A 1 122 ? 15.262 0.783 -27.295 1.00 95.69 122 LYS A C 1
ATOM 1044 O O . LYS A 1 122 ? 15.603 -0.353 -27.614 1.00 95.69 122 LYS A O 1
ATOM 1049 N N . CYS A 1 123 ? 14.639 1.046 -26.148 1.00 92.88 123 CYS A N 1
ATOM 1050 C CA . CYS A 1 123 ? 14.187 -0.010 -25.257 1.00 92.88 123 CYS A CA 1
ATOM 1051 C C . CYS A 1 123 ? 13.024 -0.788 -25.893 1.00 92.88 123 CYS A C 1
ATOM 1053 O O . CYS A 1 123 ? 12.181 -0.216 -26.582 1.00 92.88 123 CYS A O 1
ATOM 1055 N N . ASN A 1 124 ? 12.985 -2.100 -25.658 1.00 92.12 124 ASN A N 1
ATOM 1056 C CA . ASN A 1 124 ? 11.984 -2.995 -26.250 1.00 92.12 124 ASN A CA 1
ATOM 1057 C C . ASN A 1 124 ? 10.677 -3.069 -25.451 1.00 92.12 124 ASN A C 1
ATOM 1059 O O . ASN A 1 124 ? 9.773 -3.800 -25.850 1.00 92.12 124 ASN A O 1
ATOM 1063 N N . ILE A 1 125 ? 10.594 -2.360 -24.327 1.00 94.12 125 ILE A N 1
ATOM 1064 C CA . ILE A 1 125 ? 9.412 -2.323 -23.474 1.00 94.12 125 ILE A CA 1
ATOM 1065 C C . ILE A 1 125 ? 8.940 -0.887 -23.280 1.00 94.12 125 ILE A C 1
ATOM 1067 O O . ILE A 1 125 ? 9.722 0.067 -23.318 1.00 94.12 125 ILE A O 1
ATOM 1071 N N . LEU A 1 126 ? 7.644 -0.747 -23.049 1.00 93.50 126 LEU A N 1
ATOM 1072 C CA . LEU A 1 126 ? 7.017 0.495 -22.642 1.00 93.50 126 LEU A CA 1
ATOM 1073 C C . LEU A 1 126 ? 7.295 0.769 -21.160 1.00 93.50 126 LEU A C 1
ATOM 1075 O O . LEU A 1 126 ? 7.567 -0.125 -20.359 1.00 93.50 126 LEU A O 1
ATOM 1079 N N . LYS A 1 127 ? 7.163 2.033 -20.771 1.00 94.50 127 LYS A N 1
ATOM 1080 C CA . LYS A 1 127 ? 7.313 2.466 -19.379 1.00 94.50 127 LYS A CA 1
ATOM 1081 C C . LYS A 1 127 ? 6.288 1.808 -18.452 1.00 94.50 127 LYS A C 1
ATOM 1083 O O . LYS A 1 127 ? 6.644 1.326 -17.388 1.00 94.50 127 LYS A O 1
ATOM 1088 N N . GLU A 1 128 ? 5.030 1.720 -18.861 1.00 94.25 128 GLU A N 1
ATOM 1089 C CA . GLU A 1 128 ? 3.987 1.064 -18.069 1.00 94.25 128 GLU A CA 1
ATOM 1090 C C . GLU A 1 128 ? 4.216 -0.454 -17.940 1.00 94.25 128 GLU A C 1
ATOM 1092 O O . GLU A 1 128 ? 3.786 -1.053 -16.956 1.00 94.25 128 GLU A O 1
ATOM 1097 N N . GLU A 1 129 ? 4.912 -1.075 -18.903 1.00 94.81 129 GLU A N 1
ATOM 1098 C CA . GLU A 1 129 ? 5.339 -2.478 -18.814 1.00 94.81 129 GLU A CA 1
ATOM 1099 C C . GLU A 1 129 ? 6.497 -2.640 -17.822 1.00 94.81 129 GLU A C 1
ATOM 1101 O O . GLU A 1 129 ? 6.528 -3.616 -17.070 1.00 94.81 129 GLU A O 1
ATOM 1106 N N . SER A 1 130 ? 7.417 -1.668 -17.758 1.00 95.56 130 SER A N 1
ATOM 1107 C CA . SER A 1 130 ? 8.497 -1.692 -16.766 1.00 95.56 130 SER A CA 1
ATOM 1108 C C . SER A 1 130 ? 7.974 -1.535 -15.337 1.00 95.56 130 SER A C 1
ATOM 1110 O O . SER A 1 130 ? 8.525 -2.137 -14.419 1.00 95.56 130 SER A O 1
ATOM 1112 N N . TRP A 1 131 ? 6.851 -0.842 -15.132 1.00 96.31 131 TRP A N 1
ATOM 1113 C CA . TRP A 1 131 ? 6.209 -0.732 -13.818 1.00 96.31 131 TRP A CA 1
ATOM 1114 C C . TRP A 1 131 ? 5.720 -2.062 -13.245 1.00 96.31 131 TRP A C 1
ATOM 1116 O O . TRP A 1 131 ? 5.661 -2.202 -12.028 1.00 96.31 131 TRP A O 1
ATOM 1126 N N . GLU A 1 132 ? 5.397 -3.074 -14.058 1.00 96.44 132 GLU A N 1
ATOM 1127 C CA . GLU A 1 132 ? 4.970 -4.372 -13.509 1.00 96.44 132 GLU A CA 1
ATOM 1128 C C . GLU A 1 132 ? 6.081 -5.079 -12.709 1.00 96.44 132 GLU A C 1
ATOM 1130 O O . GLU A 1 132 ? 5.792 -5.961 -11.896 1.00 96.44 132 GLU A O 1
ATOM 1135 N N . ARG A 1 133 ? 7.338 -4.647 -12.874 1.00 94.06 133 ARG A N 1
ATOM 1136 C CA . ARG A 1 133 ? 8.502 -5.149 -12.132 1.00 94.06 133 ARG A CA 1
ATOM 1137 C C . ARG A 1 133 ? 8.431 -4.857 -10.635 1.00 94.06 133 ARG A C 1
ATOM 1139 O O . ARG A 1 133 ? 9.014 -5.613 -9.867 1.00 94.06 133 ARG A O 1
ATOM 1146 N N . ILE A 1 134 ? 7.670 -3.846 -10.197 1.00 93.69 134 ILE A N 1
ATOM 1147 C CA . ILE A 1 134 ? 7.537 -3.521 -8.763 1.00 93.69 134 ILE A CA 1
ATOM 1148 C C . ILE A 1 134 ? 6.899 -4.657 -7.943 1.00 93.69 134 ILE A C 1
ATOM 1150 O O . ILE A 1 134 ? 6.981 -4.652 -6.716 1.00 93.69 134 ILE A O 1
ATOM 1154 N N . PHE A 1 135 ? 6.232 -5.606 -8.612 1.00 95.19 135 PHE A N 1
ATOM 1155 C CA . PHE A 1 135 ? 5.609 -6.781 -7.998 1.00 95.19 135 PHE A CA 1
ATOM 1156 C C . PHE A 1 135 ? 6.524 -8.020 -8.003 1.00 95.19 135 PHE A C 1
ATOM 1158 O O . PHE A 1 135 ? 6.211 -9.011 -7.338 1.00 95.19 135 PHE A O 1
ATOM 1165 N N . ASP A 1 136 ? 7.633 -7.996 -8.751 1.00 93.44 136 ASP A N 1
ATOM 1166 C CA . ASP A 1 136 ? 8.588 -9.103 -8.838 1.00 93.44 136 ASP A CA 1
ATOM 1167 C C . ASP A 1 136 ? 9.669 -8.955 -7.764 1.00 93.44 136 ASP A C 1
ATOM 1169 O O . ASP A 1 136 ? 10.749 -8.409 -7.981 1.00 93.44 136 ASP A O 1
ATOM 1173 N N . LEU A 1 137 ? 9.358 -9.449 -6.567 1.00 89.69 137 LEU A N 1
ATOM 1174 C CA . LEU A 1 137 ? 10.243 -9.314 -5.410 1.00 89.69 137 LEU A CA 1
ATOM 1175 C C . LEU A 1 137 ? 11.591 -10.032 -5.614 1.00 89.69 137 LEU A C 1
ATOM 1177 O O . LEU A 1 137 ? 12.606 -9.586 -5.097 1.00 89.69 137 LEU A O 1
ATOM 1181 N N . HIS A 1 138 ? 11.638 -11.107 -6.404 1.00 89.38 138 HIS A N 1
ATOM 1182 C CA . HIS A 1 138 ? 12.903 -11.790 -6.682 1.00 89.38 138 HIS A CA 1
ATOM 1183 C C . HIS A 1 138 ? 13.793 -10.981 -7.624 1.00 89.38 138 HIS A C 1
ATOM 1185 O O . HIS A 1 138 ? 15.005 -10.907 -7.414 1.00 89.38 138 HIS A O 1
ATOM 1191 N N . LEU A 1 139 ? 13.200 -10.346 -8.639 1.00 89.38 139 LEU A N 1
ATOM 1192 C CA . LEU A 1 139 ? 13.917 -9.410 -9.498 1.00 89.38 139 LEU A CA 1
ATOM 1193 C C . LEU A 1 139 ? 14.487 -8.249 -8.677 1.00 89.38 139 LEU A C 1
ATOM 1195 O O . LEU A 1 139 ? 15.676 -7.955 -8.792 1.00 89.38 139 LEU A O 1
ATOM 1199 N N . LEU A 1 140 ? 13.671 -7.631 -7.822 1.00 87.38 140 LEU A N 1
ATOM 1200 C CA . LEU A 1 140 ? 14.084 -6.487 -7.005 1.00 87.38 140 LEU A CA 1
ATOM 1201 C C . LEU A 1 140 ? 15.223 -6.831 -6.030 1.00 87.38 140 LEU A C 1
ATOM 1203 O O . LEU A 1 140 ? 16.159 -6.051 -5.887 1.00 87.38 140 LEU A O 1
ATOM 1207 N N . GLU A 1 141 ? 15.214 -8.024 -5.428 1.00 84.31 141 GLU A N 1
ATOM 1208 C CA . GLU A 1 141 ? 16.339 -8.508 -4.609 1.00 84.31 141 GLU A CA 1
ATOM 1209 C C . GLU A 1 141 ? 17.640 -8.669 -5.414 1.00 84.31 141 GLU A C 1
ATOM 1211 O O . GLU A 1 141 ? 18.731 -8.537 -4.859 1.00 84.31 141 GLU A O 1
ATOM 1216 N N . SER A 1 142 ? 17.538 -8.966 -6.713 1.00 83.94 142 SER A N 1
ATOM 1217 C CA . SER A 1 142 ? 18.691 -9.288 -7.561 1.00 83.94 142 SER A CA 1
ATOM 1218 C C . SER A 1 142 ? 19.405 -8.071 -8.155 1.00 83.94 142 SER A C 1
ATOM 1220 O O . SER A 1 142 ? 20.601 -8.158 -8.431 1.00 83.94 142 SER A O 1
ATOM 1222 N N . ILE A 1 143 ? 18.698 -6.953 -8.356 1.00 79.94 143 ILE A N 1
ATOM 1223 C CA . ILE A 1 143 ? 19.231 -5.791 -9.087 1.00 79.94 143 ILE A CA 1
ATOM 1224 C C . ILE A 1 143 ? 20.171 -4.916 -8.251 1.00 79.94 143 ILE A C 1
ATOM 1226 O O . ILE A 1 143 ? 20.963 -4.196 -8.839 1.00 79.94 143 ILE A O 1
ATOM 1230 N N . GLY A 1 144 ? 20.151 -5.010 -6.915 1.00 63.03 144 GLY A N 1
ATOM 1231 C CA . GLY A 1 144 ? 21.175 -4.467 -6.001 1.00 63.03 144 GLY A CA 1
ATOM 1232 C C . GLY A 1 144 ? 21.302 -2.934 -5.904 1.00 63.03 144 GLY A C 1
ATOM 1233 O O . GLY A 1 144 ? 21.549 -2.424 -4.812 1.00 63.03 144 GLY A O 1
ATOM 1234 N N . ASP A 1 145 ? 21.091 -2.203 -7.000 1.00 58.47 145 ASP A N 1
ATOM 1235 C CA . ASP A 1 145 ? 21.265 -0.748 -7.124 1.00 58.47 145 ASP A CA 1
ATOM 1236 C C . ASP A 1 145 ? 20.159 0.053 -6.425 1.00 58.47 145 ASP A C 1
ATOM 1238 O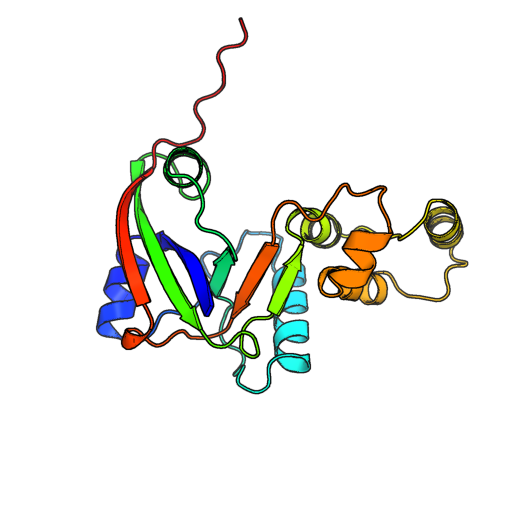 O . ASP A 1 145 ? 20.372 1.189 -6.009 1.00 58.47 145 ASP A O 1
ATOM 1242 N N . TRP A 1 146 ? 18.992 -0.560 -6.223 1.00 55.50 146 TRP A N 1
ATOM 1243 C CA . TRP A 1 146 ? 17.863 0.038 -5.502 1.00 55.50 146 TRP A CA 1
ATOM 1244 C C . TRP A 1 146 ? 17.900 -0.227 -3.987 1.00 55.50 146 TRP A C 1
ATOM 1246 O O . TRP A 1 146 ? 16.972 0.135 -3.267 1.00 55.50 146 TRP A O 1
ATOM 1256 N N . GLY A 1 147 ? 18.985 -0.829 -3.486 1.00 53.09 147 GLY A N 1
ATOM 1257 C CA . GLY A 1 147 ? 19.073 -1.330 -2.118 1.00 53.09 147 GLY A CA 1
ATOM 1258 C C . GLY A 1 147 ? 18.330 -2.656 -1.944 1.00 53.09 147 GLY A C 1
ATOM 1259 O O . GLY A 1 147 ? 17.535 -3.077 -2.780 1.00 53.09 147 GLY A O 1
ATOM 1260 N N . SER A 1 148 ? 18.618 -3.368 -0.854 1.00 55.28 148 SER A N 1
ATOM 1261 C CA . SER A 1 148 ? 17.816 -4.529 -0.447 1.00 55.28 148 SER A CA 1
ATOM 1262 C C . SER A 1 148 ? 16.338 -4.145 -0.366 1.00 55.28 148 SER A C 1
ATOM 1264 O O . SER A 1 148 ? 16.065 -3.044 0.100 1.00 55.28 148 SER A O 1
ATOM 1266 N N . ILE A 1 149 ? 15.403 -5.048 -0.690 1.00 64.12 149 ILE A N 1
ATOM 1267 C CA . ILE A 1 149 ? 13.985 -4.866 -0.331 1.00 64.12 149 ILE A CA 1
ATOM 1268 C C . ILE A 1 149 ? 13.911 -4.587 1.173 1.00 64.12 149 ILE A C 1
ATOM 1270 O O . ILE A 1 149 ? 14.092 -5.490 1.994 1.00 64.12 149 ILE A O 1
ATOM 1274 N N . THR A 1 150 ? 13.699 -3.328 1.541 1.00 66.94 150 THR A N 1
ATOM 1275 C CA . THR A 1 150 ? 13.684 -2.897 2.942 1.00 66.94 150 THR A CA 1
ATOM 1276 C C . THR A 1 150 ? 12.261 -2.866 3.471 1.00 66.94 150 THR A C 1
ATOM 1278 O O . THR A 1 150 ? 12.022 -3.275 4.608 1.00 66.94 150 THR A O 1
ATOM 1281 N N . GLU A 1 151 ? 11.301 -2.457 2.637 1.00 86.94 151 GLU A N 1
ATOM 1282 C CA . GLU A 1 151 ? 9.905 -2.306 3.028 1.00 86.94 151 GLU A CA 1
ATOM 1283 C C . GLU A 1 151 ? 8.931 -2.739 1.933 1.00 86.94 151 GLU A C 1
ATOM 1285 O O . GLU A 1 151 ? 8.822 -2.140 0.867 1.00 86.94 151 GLU A O 1
ATOM 1290 N N . LEU A 1 152 ? 8.144 -3.768 2.249 1.00 93.88 152 LEU A N 1
ATOM 1291 C CA . LEU A 1 152 ? 7.056 -4.221 1.394 1.00 93.88 152 LEU A CA 1
ATOM 1292 C C . LEU A 1 152 ? 5.731 -3.624 1.852 1.00 93.88 152 LEU A C 1
ATOM 1294 O O . LEU A 1 152 ? 5.275 -3.867 2.983 1.00 93.88 152 LEU A O 1
ATOM 1298 N N . GLN A 1 153 ? 5.086 -2.941 0.918 1.00 95.56 153 GLN A N 1
ATOM 1299 C CA . GLN A 1 153 ? 3.689 -2.548 1.001 1.00 95.56 153 GLN A CA 1
ATOM 1300 C C . GLN A 1 153 ? 2.823 -3.503 0.172 1.00 95.56 153 GLN A C 1
ATOM 1302 O O . GLN A 1 153 ? 3.312 -4.366 -0.562 1.00 95.56 153 GLN A O 1
ATOM 1307 N N . GLY A 1 154 ? 1.513 -3.364 0.287 1.00 97.31 154 GLY A N 1
ATOM 1308 C CA . GLY A 1 154 ? 0.578 -4.099 -0.537 1.00 97.31 154 GLY A CA 1
ATOM 1309 C C . GLY A 1 154 ? -0.765 -3.422 -0.650 1.00 97.31 154 GLY A C 1
ATOM 1310 O O . GLY A 1 154 ? -1.097 -2.517 0.112 1.00 97.31 154 GLY A O 1
ATOM 1311 N N . VAL A 1 155 ? -1.556 -3.920 -1.587 1.00 97.94 155 VAL A N 1
ATOM 1312 C CA . VAL A 1 155 ? -2.950 -3.529 -1.757 1.00 97.94 155 VAL A CA 1
ATOM 1313 C C . VAL A 1 155 ? -3.845 -4.758 -1.768 1.00 97.94 155 VAL A C 1
ATOM 1315 O O . VAL A 1 155 ? -3.489 -5.827 -2.275 1.00 97.94 155 VAL A O 1
ATOM 1318 N N . THR A 1 156 ? -5.030 -4.599 -1.199 1.00 97.94 156 THR A N 1
ATOM 1319 C CA . THR A 1 156 ? -6.115 -5.577 -1.280 1.00 97.94 156 THR A CA 1
ATOM 1320 C C . THR A 1 156 ? -7.445 -4.856 -1.495 1.00 97.94 156 THR A C 1
ATOM 1322 O O . THR A 1 156 ? -7.515 -3.629 -1.408 1.00 97.94 156 THR A O 1
ATOM 1325 N N . GLY A 1 157 ? -8.488 -5.611 -1.833 1.00 96.12 157 GLY A N 1
ATOM 1326 C CA . GLY A 1 157 ? -9.848 -5.086 -1.928 1.00 96.12 157 GLY A CA 1
ATOM 1327 C C . GLY A 1 157 ? -10.488 -4.916 -0.549 1.00 96.12 157 GLY A C 1
ATOM 1328 O O . GLY A 1 157 ? -9.838 -4.548 0.428 1.00 96.12 157 GLY A O 1
ATOM 1329 N N . LYS A 1 158 ? -11.785 -5.211 -0.463 1.00 96.31 158 LYS A N 1
ATOM 1330 C CA . LYS A 1 158 ? -12.508 -5.237 0.813 1.00 96.31 158 LYS A CA 1
ATOM 1331 C C . LYS A 1 158 ? -11.913 -6.254 1.789 1.00 96.31 158 LYS A C 1
ATOM 1333 O O . LYS A 1 158 ? -11.563 -7.367 1.401 1.00 96.31 158 LYS A O 1
ATOM 1338 N N . ILE A 1 159 ? -11.875 -5.882 3.066 1.00 97.62 159 ILE A N 1
ATOM 1339 C CA . ILE A 1 159 ? -11.459 -6.751 4.170 1.00 97.62 159 ILE A CA 1
ATOM 1340 C C . ILE A 1 159 ? -12.631 -6.910 5.134 1.00 97.62 159 ILE A C 1
ATOM 1342 O O . ILE A 1 159 ? -13.089 -5.926 5.712 1.00 97.62 159 ILE A O 1
ATOM 1346 N N . ASP A 1 160 ? -13.098 -8.139 5.332 1.00 97.69 160 ASP A N 1
ATOM 1347 C CA . ASP A 1 160 ? -14.157 -8.439 6.299 1.00 97.69 160 ASP A CA 1
ATOM 1348 C C . ASP A 1 160 ? -13.726 -8.070 7.728 1.00 97.69 160 ASP A C 1
ATOM 1350 O O . ASP A 1 160 ? -12.570 -8.248 8.119 1.00 97.69 160 ASP A O 1
ATOM 1354 N N . ILE A 1 161 ? -14.655 -7.533 8.523 1.00 97.62 161 ILE A N 1
ATOM 1355 C CA . ILE A 1 161 ? -14.342 -6.991 9.854 1.00 97.62 161 ILE A CA 1
ATOM 1356 C C . ILE A 1 161 ? -13.840 -8.057 10.839 1.00 97.62 161 ILE A C 1
ATOM 1358 O O . ILE A 1 161 ? -13.095 -7.736 11.761 1.00 97.62 161 ILE A O 1
ATOM 1362 N N . ASP A 1 162 ? -14.236 -9.315 10.647 1.00 98.00 162 ASP A N 1
ATOM 1363 C CA . ASP A 1 162 ? -13.827 -10.464 11.462 1.00 98.00 162 ASP A CA 1
ATOM 1364 C C . ASP A 1 162 ? -12.354 -10.848 11.256 1.00 98.00 162 ASP A C 1
ATOM 1366 O O . ASP A 1 162 ? -11.759 -11.486 12.124 1.00 98.00 162 ASP A O 1
ATOM 1370 N N . LYS A 1 163 ? -11.744 -10.397 10.155 1.00 98.12 163 LYS A N 1
ATOM 1371 C CA . LYS A 1 163 ? -10.310 -10.538 9.872 1.00 98.12 163 LYS A CA 1
ATOM 1372 C C . LYS A 1 163 ? -9.470 -9.402 10.449 1.00 98.12 163 LYS A C 1
ATOM 1374 O O . LYS A 1 163 ? -8.250 -9.421 10.286 1.00 98.12 163 LYS A O 1
ATOM 1379 N N . ILE A 1 164 ? -10.087 -8.400 11.081 1.00 98.56 164 ILE A N 1
ATOM 1380 C CA . ILE A 1 164 ? -9.401 -7.189 11.539 1.00 98.56 164 ILE A CA 1
ATOM 1381 C C . ILE A 1 164 ? -9.320 -7.145 13.064 1.00 98.56 164 ILE A C 1
ATOM 1383 O O . ILE A 1 164 ? -10.328 -7.131 13.768 1.00 98.56 164 ILE A O 1
ATOM 1387 N N . ASN A 1 165 ? -8.099 -6.995 13.570 1.00 98.31 165 ASN A N 1
ATOM 1388 C CA . ASN A 1 165 ? -7.809 -6.729 14.971 1.00 98.31 165 ASN A CA 1
ATOM 1389 C C . ASN A 1 165 ? -7.337 -5.283 15.156 1.00 98.31 165 ASN A C 1
ATOM 1391 O O . ASN A 1 165 ? -6.473 -4.788 14.431 1.00 98.31 165 ASN A O 1
ATOM 1395 N N . VAL A 1 166 ? -7.874 -4.601 16.169 1.00 98.44 166 VAL A N 1
ATOM 1396 C CA . VAL A 1 166 ? -7.390 -3.272 16.565 1.00 98.44 166 VAL A CA 1
ATOM 1397 C C . VAL A 1 166 ? -6.103 -3.434 17.361 1.00 98.44 166 VAL A C 1
ATOM 1399 O O . VAL A 1 166 ? -6.092 -4.117 18.384 1.00 98.44 166 VAL A O 1
ATOM 1402 N N . ILE A 1 167 ? -5.033 -2.777 16.917 1.00 98.31 167 ILE A N 1
ATOM 1403 C CA . ILE A 1 167 ? -3.754 -2.791 17.627 1.00 98.31 167 ILE A CA 1
ATOM 1404 C C . ILE A 1 167 ? -3.709 -1.662 18.660 1.00 98.31 167 ILE A C 1
ATOM 1406 O O . ILE A 1 167 ? -3.486 -1.929 19.839 1.00 98.31 167 ILE A O 1
ATOM 1410 N N . TYR A 1 168 ? -3.944 -0.415 18.241 1.00 98.38 168 TYR A N 1
ATOM 1411 C CA . TYR A 1 168 ? -4.180 0.726 19.135 1.00 98.38 168 TYR A CA 1
ATOM 1412 C C . TYR A 1 168 ? -4.811 1.905 18.382 1.00 98.38 168 TYR A C 1
ATOM 1414 O O . TYR A 1 168 ? -4.650 2.048 17.169 1.00 98.38 168 TYR A O 1
ATOM 1422 N N . GLU A 1 169 ? -5.503 2.766 19.125 1.00 98.19 169 GLU A N 1
ATOM 1423 C CA . GLU A 1 169 ? -5.927 4.096 18.674 1.00 98.19 169 GLU A CA 1
ATOM 1424 C C . GLU A 1 169 ? -4.858 5.134 19.047 1.00 98.19 169 GLU A C 1
ATOM 1426 O O . GLU A 1 169 ? -4.154 4.973 20.049 1.00 98.19 169 GLU A O 1
ATOM 1431 N N . PHE A 1 170 ? -4.733 6.198 18.256 1.00 97.62 170 PHE A N 1
ATOM 1432 C CA . PHE A 1 170 ? -3.756 7.262 18.483 1.00 97.62 170 PHE A CA 1
ATOM 1433 C C . PHE A 1 170 ? -4.286 8.633 18.045 1.00 97.62 170 PHE A C 1
ATOM 1435 O O . PHE A 1 170 ? -5.299 8.741 17.351 1.00 97.62 170 PHE A O 1
ATOM 1442 N N . VAL A 1 171 ? -3.590 9.687 18.469 1.00 97.62 171 VAL A N 1
ATOM 1443 C CA . VAL A 1 171 ? -3.736 11.043 17.929 1.00 97.62 171 VAL A CA 1
ATOM 1444 C C . VAL A 1 171 ? -2.440 11.361 17.203 1.00 97.62 171 VAL A C 1
ATOM 1446 O O . VAL A 1 171 ? -1.367 11.230 17.791 1.00 97.62 171 VAL A O 1
ATOM 1449 N N . ALA A 1 172 ? -2.534 11.713 15.926 1.00 96.62 172 ALA A N 1
ATOM 1450 C CA . ALA A 1 172 ? -1.375 12.010 15.108 1.00 96.62 172 ALA A CA 1
ATOM 1451 C C . ALA A 1 172 ? -0.668 13.267 15.622 1.00 96.62 172 ALA A C 1
ATOM 1453 O O . ALA A 1 172 ? -1.299 14.278 15.932 1.00 96.62 172 ALA A O 1
ATOM 1454 N N . THR A 1 173 ? 0.651 13.201 15.717 1.00 94.25 173 THR A N 1
ATOM 1455 C CA . THR A 1 173 ? 1.494 14.306 16.182 1.00 94.25 173 THR A CA 1
ATOM 1456 C C . THR A 1 173 ? 2.049 15.128 15.018 1.00 94.25 173 THR A C 1
ATOM 1458 O O . THR A 1 173 ? 2.445 16.277 15.227 1.00 94.25 173 THR A O 1
ATOM 1461 N N . GLY A 1 174 ? 1.985 14.578 13.797 1.00 82.94 174 GLY A N 1
ATOM 1462 C CA . GLY A 1 174 ? 2.576 15.137 12.583 1.00 82.94 174 GLY A CA 1
ATOM 1463 C C . GLY A 1 174 ? 4.101 15.010 12.565 1.00 82.94 174 GLY A C 1
ATOM 1464 O O . GLY A 1 174 ? 4.731 14.757 13.596 1.00 82.94 174 GLY A O 1
ATOM 1465 N N . CYS A 1 175 ? 4.711 15.210 11.394 1.00 74.56 175 CYS A N 1
ATOM 1466 C CA . CYS A 1 175 ? 6.158 15.375 11.301 1.00 74.56 175 CYS A CA 1
ATOM 1467 C C . CYS A 1 175 ? 6.566 16.597 12.130 1.00 74.56 175 CYS A C 1
ATOM 1469 O O . CYS A 1 175 ? 6.216 17.731 11.801 1.00 74.56 175 CYS A O 1
ATOM 1471 N N . ILE A 1 176 ? 7.293 16.364 13.220 1.00 63.31 176 ILE A N 1
ATOM 1472 C CA . ILE A 1 176 ? 8.012 17.430 13.913 1.00 63.31 176 ILE A CA 1
ATOM 1473 C C . ILE A 1 176 ? 9.244 17.693 13.041 1.00 63.31 176 ILE A C 1
ATOM 1475 O O . ILE A 1 176 ? 9.986 16.735 12.812 1.00 63.31 176 ILE A O 1
ATOM 1479 N N . PRO A 1 177 ? 9.454 18.913 12.509 1.00 57.16 177 PRO A N 1
ATOM 1480 C CA . PRO A 1 177 ? 10.713 19.238 11.850 1.00 57.16 177 PRO A CA 1
ATOM 1481 C C . PRO A 1 177 ? 11.841 18.927 12.832 1.00 57.16 177 PRO A C 1
ATOM 1483 O O . PRO A 1 177 ? 11.750 19.338 13.991 1.00 57.16 177 PRO A O 1
ATOM 1486 N N . GLU A 1 178 ? 12.853 18.170 12.411 1.00 55.06 178 GLU A N 1
ATOM 1487 C CA . GLU A 1 178 ? 14.087 18.114 13.192 1.00 55.06 178 GLU A CA 1
ATOM 1488 C C . GLU A 1 178 ? 14.586 19.561 13.299 1.00 55.06 178 GLU A C 1
ATOM 1490 O O . GLU A 1 178 ? 14.658 20.266 12.292 1.00 55.06 178 GLU A O 1
ATOM 1495 N N . GLU A 1 179 ? 14.776 20.057 14.526 1.00 45.44 179 GLU A N 1
ATOM 1496 C CA . GLU A 1 179 ? 15.424 21.350 14.722 1.00 45.44 179 GLU A CA 1
ATOM 1497 C C . GLU A 1 179 ? 16.822 21.215 14.111 1.00 45.44 179 GLU A C 1
ATOM 1499 O O . GLU A 1 179 ? 17.598 20.366 14.544 1.00 45.44 179 GLU A O 1
ATOM 1504 N N . ASP A 1 180 ? 17.096 21.978 13.049 1.00 45.34 180 ASP A N 1
ATOM 1505 C CA . ASP A 1 180 ? 18.436 22.099 12.479 1.00 45.34 180 ASP A CA 1
ATOM 1506 C C . ASP A 1 180 ? 19.361 22.672 13.575 1.00 45.34 180 ASP A C 1
ATOM 1508 O O . ASP A 1 180 ? 19.329 23.878 13.841 1.00 45.34 180 ASP A O 1
ATOM 1512 N N . ASP A 1 181 ? 20.126 21.800 14.240 1.00 44.00 181 ASP A N 1
ATOM 1513 C CA . ASP A 1 181 ? 21.218 22.148 15.169 1.00 44.00 181 ASP A CA 1
ATOM 1514 C C . ASP A 1 181 ? 22.464 22.674 14.423 1.00 44.00 181 ASP A C 1
ATOM 1516 O O . ASP A 1 181 ? 22.893 22.045 13.423 1.00 44.00 181 ASP A O 1
#

Foldseek 3Di:
DKKKAKDFVVQVVVCVVVQWHFDDPVPPDPPCVVLQVLQLVVCVVQAPPADSTRKGKIWPDDDDPLCSQAPDDPAQTKMFMKMFDDDPSQKQKFQPQLSVCSSVVHAQDLDPVLVVCVVVVNHPDDRSRSSVCRRVLVSVCPSPPSDHSPTMMIIGGMGGPVRMDTPDMDGRRYDDPDPPD

Sequence (181 aa):
MKFYTVQHIDAWRESKKKGYLEGNKEFAIDGFEKHYSWMMEQMHKKLSKYNGDYPVWLWSQKPDRKRVEQNYLEKDTKGVLLEAELDRADVLLSDFEAWHVVLNNGFFSISEEEYELWEQNKCNILKEESWERIFDLHLLESIGDWGSITELQGVTGKIDIDKINVIYEFVATGCIPEEDD

Organism: NCBI:txid339861

Secondary structure (DSSP, 8-state):
-EEEEEEEHHHHHHHHHHTEE---GGGSPTT-HHHHHHHHHHHHHH-TT--SPPPEEEESSPPPHHHHHHHSS-TT-EEEEEEEE--GGG-EEEEHHHHHHHHTT----SSHHHHHHHHTT--SS-HHHHGGGGG-HHHHHHH-TT-S---EEEEES-EEGGGEEEEEEEE----PPP---